Protein AF-A0A0L8HNY7-F1 (afdb_monomer)

Radius of gyration: 29.54 Å; Cα contacts (8 Å, |Δi|>4): 102; chains: 1; bounding box: 56×38×108 Å

Foldseek 3Di:
DPPPPVVVPVPPPPPDDDDDDDDDDDDDDDDDDDDDDDDDDDDDDDDDDDDDPPPPPDQPLDQVCLVVVNQWADDPPFQWIWGADNVSDIDIGGHDPQWGDDPVVSHTDGPVVVVVVVVVVVVVVPPDD

Organism: Octopus bimaculoides (NCBI:txid37653)

Solvent-accessible surface area (backbone atoms only — not comparable to full-atom values): 8960 Å² total; per-residue (Å²): 144,88,80,79,72,71,67,69,67,68,70,72,78,73,83,76,82,92,82,78,94,80,90,78,89,78,90,84,88,85,89,85,89,81,90,80,91,87,78,84,93,81,92,82,84,86,85,88,83,74,94,65,82,84,74,84,78,74,82,75,34,39,70,71,33,51,78,68,72,52,43,71,45,81,37,96,56,44,50,25,30,34,41,41,47,97,84,45,47,74,46,84,42,74,40,62,93,74,25,28,55,32,74,89,75,70,43,64,39,47,50,72,59,52,52,54,55,50,53,55,57,59,50,65,76,71,70,83,128

pLDDT: mean 70.87, std 22.72, range [35.22, 97.88]

InterPro domains:
  IPR036508 Chitin binding domain superfamily [SSF57625] (70-119)

Nearest PDB structures (foldseek):
  5vhs-assembly1_A  TM=4.148E-01  e=5.124E-01  Homo sapiens
  3bn8-assembly1_A-2  TM=5.418E-01  e=1.185E+00  Archaeoglobus fulgidus DSM 4304
  9c3c-assembly1_d  TM=2.121E-01  e=9.958E+00  Oryctolagus cuniculus

Mean predicted aligned error: 18.49 Å

Secondary structure (DSSP, 8-state):
--SSSTTTTSSSSS-S------------------------SSS--------S----------HHHHHTT--EEE-SSTTEEEEE-TTS-EEEEEPPTTEEEETTTTEEEEHHHHHHHHHHHHHHTS---

Sequence (129 aa):
MKWFIIACIFLLLLCRNQSTEGNVIETSMLPNQTLIEKYDNTQHTTEITTTTNKSIINNPCTKQNIDAGKFYFAHPNKTFFIQCTELGTYFVMPCAPGTVWSQTAYTCISDEKYDNTQHTKATTERTTT

Structure (mmCIF, N/CA/C/O backbone):
data_AF-A0A0L8HNY7-F1
#
_entry.id   AF-A0A0L8HNY7-F1
#
loop_
_atom_site.group_PDB
_atom_site.id
_atom_site.type_symbol
_atom_site.label_atom_id
_atom_site.label_alt_id
_atom_site.label_comp_id
_atom_site.label_asym_id
_atom_site.label_entity_id
_atom_site.label_seq_id
_atom_site.pdbx_PDB_ins_code
_atom_site.Cartn_x
_atom_site.Cartn_y
_atom_site.Cartn_z
_atom_site.occupancy
_atom_site.B_iso_or_equiv
_atom_site.auth_seq_id
_atom_site.auth_comp_id
_atom_site.auth_asym_id
_atom_site.auth_atom_id
_atom_site.pdbx_PDB_model_num
ATOM 1 N N . MET A 1 1 ? 37.220 4.846 72.483 1.00 55.28 1 MET A N 1
ATOM 2 C CA . MET A 1 1 ? 35.947 4.483 71.816 1.00 55.28 1 MET A CA 1
ATOM 3 C C . MET A 1 1 ? 35.563 5.567 70.809 1.00 55.28 1 MET A C 1
ATOM 5 O O . MET A 1 1 ? 34.759 6.435 71.117 1.00 55.28 1 MET A O 1
ATOM 9 N N . LYS A 1 2 ? 36.224 5.615 69.645 1.00 54.25 2 LYS A N 1
ATOM 10 C CA . LYS A 1 2 ? 35.931 6.627 68.607 1.00 54.25 2 LYS A CA 1
ATOM 11 C C . LYS A 1 2 ? 36.413 6.224 67.202 1.00 54.25 2 LYS A C 1
ATOM 13 O O . LYS A 1 2 ? 36.678 7.084 66.381 1.00 54.25 2 LYS A O 1
ATOM 18 N N . TRP A 1 3 ? 36.568 4.921 66.951 1.00 46.78 3 TRP A N 1
ATOM 19 C CA . TRP A 1 3 ? 37.270 4.398 65.767 1.00 46.78 3 TRP A CA 1
ATOM 20 C C . TRP A 1 3 ? 36.460 3.401 64.917 1.00 46.78 3 TRP A C 1
ATOM 22 O O . TRP A 1 3 ? 36.988 2.881 63.947 1.00 46.78 3 TRP A O 1
ATOM 32 N N . PHE A 1 4 ? 35.176 3.158 65.212 1.00 46.03 4 PHE A N 1
ATOM 33 C CA . PHE A 1 4 ? 34.404 2.098 64.536 1.00 46.03 4 PHE A CA 1
ATOM 34 C C . PHE A 1 4 ? 33.243 2.556 63.636 1.00 46.03 4 PHE A C 1
ATOM 36 O O . PHE A 1 4 ? 32.594 1.711 63.037 1.00 46.03 4 PHE A O 1
ATOM 43 N N . ILE A 1 5 ? 32.987 3.861 63.469 1.00 54.50 5 ILE A N 1
ATOM 44 C CA . ILE A 1 5 ? 31.858 4.337 62.631 1.00 54.50 5 ILE A CA 1
ATOM 45 C C . ILE A 1 5 ? 32.317 4.919 61.279 1.00 54.50 5 ILE A C 1
ATOM 47 O O . ILE A 1 5 ? 31.554 4.936 60.321 1.00 54.50 5 ILE A O 1
ATOM 51 N N . ILE A 1 6 ? 33.587 5.310 61.132 1.00 51.81 6 ILE A N 1
ATOM 52 C CA . ILE A 1 6 ? 34.085 5.925 59.883 1.00 51.81 6 ILE A CA 1
ATOM 53 C C . ILE A 1 6 ? 34.481 4.864 58.831 1.00 51.81 6 ILE A C 1
ATOM 55 O O . ILE A 1 6 ? 34.529 5.153 57.639 1.00 51.81 6 ILE A O 1
ATOM 59 N N . ALA A 1 7 ? 34.664 3.604 59.238 1.00 50.25 7 ALA A N 1
ATOM 60 C CA . ALA A 1 7 ? 35.093 2.523 58.348 1.00 50.25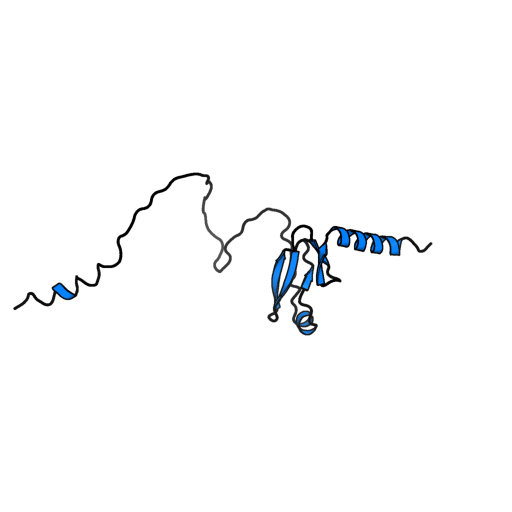 7 ALA A CA 1
ATOM 61 C C . ALA A 1 7 ? 33.967 1.900 57.489 1.00 50.25 7 ALA A C 1
ATOM 63 O O . ALA A 1 7 ? 34.270 1.218 56.517 1.00 50.25 7 ALA A O 1
ATOM 64 N N . CYS A 1 8 ? 32.682 2.138 57.794 1.00 51.69 8 CYS A N 1
ATOM 65 C CA . CYS A 1 8 ? 31.562 1.568 57.018 1.00 51.69 8 CYS A CA 1
ATOM 66 C C . CYS A 1 8 ? 30.998 2.493 55.927 1.00 51.69 8 CYS A C 1
ATOM 68 O O . CYS A 1 8 ? 30.325 2.009 55.024 1.00 51.69 8 CYS A O 1
ATOM 70 N N . ILE A 1 9 ? 31.277 3.801 55.961 1.00 54.25 9 ILE A N 1
ATOM 71 C CA . ILE A 1 9 ? 30.745 4.750 54.959 1.00 54.25 9 ILE A CA 1
ATOM 72 C C . ILE A 1 9 ? 31.718 4.946 53.784 1.00 54.25 9 ILE A C 1
ATOM 74 O O .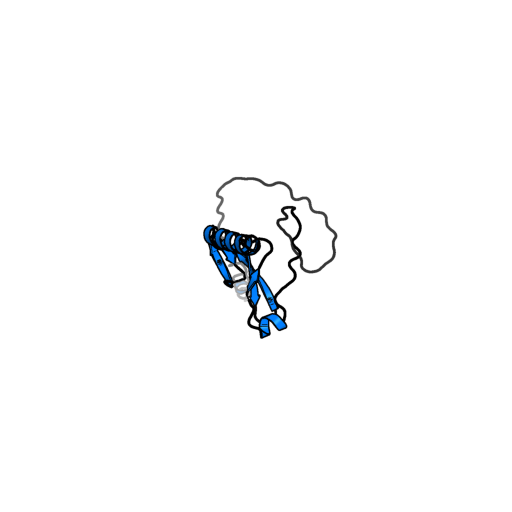 ILE A 1 9 ? 31.284 5.178 52.660 1.00 54.25 9 ILE A O 1
ATOM 78 N N . PHE A 1 10 ? 33.024 4.755 53.991 1.00 52.22 10 PHE A N 1
ATOM 79 C CA . PHE A 1 10 ? 34.018 4.868 52.913 1.00 52.22 10 PHE A CA 1
ATOM 80 C C . PHE A 1 10 ? 34.238 3.582 52.100 1.00 52.22 10 PHE A C 1
ATOM 82 O O . PHE A 1 10 ? 34.882 3.635 51.056 1.00 52.22 10 PHE A O 1
ATOM 89 N N . LEU A 1 11 ? 33.673 2.444 52.522 1.00 53.22 11 LEU A N 1
ATOM 90 C CA . LEU A 1 11 ? 33.877 1.150 51.856 1.00 53.22 11 LEU A CA 1
ATOM 91 C C . LEU A 1 11 ? 32.741 0.732 50.898 1.00 53.22 11 LEU A C 1
ATOM 93 O O . LEU A 1 11 ? 32.863 -0.291 50.234 1.00 53.22 11 LEU A O 1
ATOM 97 N N . LEU A 1 12 ? 31.664 1.519 50.768 1.00 53.06 12 LEU A N 1
ATOM 98 C CA . LEU A 1 12 ? 30.548 1.230 49.845 1.00 53.06 12 LEU A CA 1
ATOM 99 C C . LEU A 1 12 ? 30.432 2.187 48.644 1.00 53.06 12 LEU A C 1
ATOM 101 O O . LEU A 1 12 ? 29.594 1.955 47.779 1.00 53.06 12 LEU A O 1
ATOM 105 N N . LEU A 1 13 ? 31.273 3.223 48.538 1.00 56.59 13 LEU A N 1
ATOM 106 C CA . LEU A 1 13 ? 31.163 4.233 47.469 1.00 56.59 13 LEU A CA 1
ATOM 107 C C . LEU A 1 13 ? 32.299 4.250 46.436 1.00 56.59 13 LEU A C 1
ATOM 109 O O . LEU A 1 13 ? 32.223 5.032 45.496 1.00 56.59 13 LEU A O 1
ATOM 113 N N . LEU A 1 14 ? 33.306 3.373 46.535 1.00 54.84 14 LEU A N 1
ATOM 114 C CA . LEU A 1 14 ? 34.390 3.299 45.534 1.00 54.84 14 LEU A CA 1
ATOM 115 C C . LEU A 1 14 ? 34.536 1.933 44.840 1.00 54.84 14 LEU A C 1
ATOM 117 O O . LEU A 1 14 ? 35.361 1.789 43.944 1.00 54.84 14 LEU A O 1
ATOM 121 N N . CYS A 1 15 ? 33.698 0.943 45.162 1.00 54.47 15 CYS A N 1
ATOM 122 C CA . CYS A 1 15 ? 33.595 -0.292 44.377 1.00 54.47 15 CYS A CA 1
ATOM 123 C C . CYS A 1 15 ? 32.512 -0.162 43.299 1.00 54.47 15 CYS A C 1
ATOM 125 O O . CYS A 1 15 ? 31.448 -0.772 43.386 1.00 54.47 15 CYS A O 1
ATOM 127 N N . ARG A 1 16 ? 32.777 0.620 42.250 1.00 51.94 16 ARG A N 1
ATOM 128 C CA . ARG A 1 16 ? 32.088 0.420 40.970 1.00 51.94 16 ARG A CA 1
ATOM 129 C C . ARG A 1 16 ? 33.057 0.631 39.805 1.00 51.94 16 ARG A C 1
ATOM 131 O O . ARG A 1 16 ? 33.110 1.684 39.194 1.00 51.94 16 ARG A O 1
ATOM 138 N N . ASN A 1 17 ? 33.778 -0.456 39.537 1.00 49.56 17 ASN A N 1
ATOM 139 C CA . ASN A 1 17 ? 34.301 -0.882 38.240 1.00 49.56 17 ASN A CA 1
ATOM 140 C C . ASN A 1 17 ? 35.333 0.007 37.535 1.00 49.56 17 ASN A C 1
ATOM 142 O O . ASN A 1 17 ? 35.021 0.791 36.645 1.00 49.56 17 ASN A O 1
ATOM 146 N N . GLN A 1 18 ? 36.593 -0.293 37.847 1.00 47.78 18 GLN A N 1
ATOM 147 C CA . GLN A 1 18 ? 37.713 -0.243 36.915 1.00 47.78 18 GLN A CA 1
ATOM 148 C C . GLN A 1 18 ? 37.828 -1.607 36.204 1.00 47.78 18 GLN A C 1
ATOM 150 O O . GLN A 1 18 ? 38.100 -2.600 36.871 1.00 47.78 18 GLN A O 1
ATOM 155 N N . SER A 1 19 ? 37.656 -1.655 34.882 1.00 42.69 19 SER A N 1
ATOM 156 C CA . SER A 1 19 ? 38.260 -2.633 33.947 1.00 42.69 19 SER A CA 1
ATOM 157 C C . SER A 1 19 ? 37.633 -2.390 3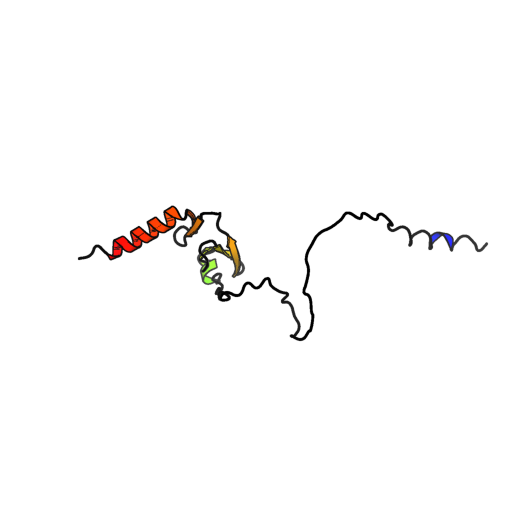2.572 1.00 42.69 19 SER A C 1
ATOM 159 O O . SER A 1 19 ? 36.414 -2.311 32.481 1.00 42.69 19 SER A O 1
ATOM 161 N N . THR A 1 20 ? 38.332 -2.269 31.457 1.00 44.12 20 THR A N 1
ATOM 162 C CA . THR A 1 20 ? 39.730 -2.540 31.121 1.00 44.12 20 THR A CA 1
ATOM 163 C C . THR A 1 20 ? 39.956 -1.873 29.774 1.00 44.12 20 THR A C 1
ATOM 165 O O . THR A 1 20 ? 39.062 -1.858 28.927 1.00 44.12 20 THR A O 1
ATOM 168 N N . GLU A 1 21 ? 41.149 -1.329 29.591 1.00 54.59 21 GLU A N 1
ATOM 169 C CA . GLU A 1 21 ? 41.622 -0.813 28.317 1.00 54.59 21 GLU A CA 1
ATOM 170 C C . GLU A 1 21 ? 41.704 -1.945 27.284 1.00 54.59 21 GLU A C 1
ATOM 172 O O . GLU A 1 21 ? 42.221 -3.026 27.563 1.00 54.59 21 GLU A O 1
ATOM 177 N N . GLY A 1 22 ? 41.191 -1.680 26.087 1.00 45.91 22 GLY A N 1
ATOM 178 C CA . GLY A 1 22 ? 41.340 -2.521 24.909 1.00 45.91 22 GLY A CA 1
ATOM 179 C C . GLY A 1 22 ? 41.504 -1.615 23.700 1.00 45.91 22 GLY A C 1
ATOM 180 O O . GLY A 1 22 ? 40.527 -1.097 23.170 1.00 45.91 22 GLY A O 1
ATOM 181 N N . ASN A 1 23 ? 42.756 -1.385 23.318 1.00 52.16 23 ASN A N 1
ATOM 182 C CA . ASN A 1 23 ? 43.155 -0.708 22.092 1.00 52.16 23 ASN A CA 1
ATOM 183 C C . ASN A 1 23 ? 43.302 -1.756 20.980 1.00 52.16 23 ASN A C 1
ATOM 185 O O . ASN A 1 23 ? 44.097 -2.682 21.135 1.00 52.16 23 ASN A O 1
ATOM 189 N N . VAL A 1 24 ? 42.575 -1.593 19.873 1.00 47.19 24 VAL A N 1
ATOM 190 C CA . VAL A 1 24 ? 42.865 -2.206 18.567 1.00 47.19 24 VAL A CA 1
ATOM 191 C C . VAL A 1 24 ? 42.446 -1.179 17.501 1.00 47.19 24 VAL A C 1
ATOM 193 O O . VAL A 1 24 ? 41.257 -0.934 17.326 1.00 47.19 24 VAL A O 1
ATOM 196 N N . ILE A 1 25 ? 43.458 -0.504 16.932 1.00 39.81 25 ILE A N 1
ATOM 197 C CA . ILE A 1 25 ? 43.704 -0.135 15.513 1.00 39.81 25 ILE A CA 1
ATOM 198 C C . ILE A 1 25 ? 42.511 -0.227 14.538 1.00 39.81 25 ILE A C 1
ATOM 200 O O . ILE A 1 25 ? 41.714 -1.147 14.605 1.00 39.81 25 ILE A O 1
ATOM 204 N N . GLU A 1 26 ? 42.347 0.543 13.471 1.00 44.97 26 GLU A N 1
ATOM 205 C CA . GLU A 1 26 ? 42.963 1.696 12.806 1.00 44.97 26 GLU A CA 1
ATOM 206 C C . GLU A 1 26 ? 42.088 1.860 11.533 1.00 44.97 26 GLU A C 1
ATOM 208 O O . GLU A 1 26 ? 41.448 0.900 11.103 1.00 44.97 26 GLU A O 1
ATOM 213 N N . THR A 1 27 ? 42.111 3.035 10.895 1.00 35.22 27 THR A N 1
ATOM 214 C CA . THR A 1 27 ? 41.566 3.358 9.551 1.00 35.22 27 THR A CA 1
ATOM 215 C C . THR A 1 27 ? 40.041 3.565 9.445 1.00 35.22 27 THR A C 1
ATOM 217 O O . THR A 1 27 ? 39.251 2.770 9.922 1.00 35.22 27 THR A O 1
ATOM 220 N N . SER A 1 28 ? 39.499 4.595 8.788 1.00 44.75 28 SER A N 1
ATOM 221 C CA . SER A 1 28 ? 40.051 5.805 8.164 1.00 44.75 28 SER A CA 1
ATOM 222 C C . SER A 1 28 ? 38.888 6.752 7.791 1.00 44.75 28 SER A C 1
ATOM 224 O O . SER A 1 28 ? 37.778 6.293 7.544 1.00 44.75 28 SER A O 1
ATOM 226 N N . MET A 1 29 ? 39.200 8.051 7.697 1.00 43.75 29 MET A N 1
ATOM 227 C CA . MET A 1 29 ? 38.457 9.149 7.040 1.00 43.75 29 MET A CA 1
ATOM 228 C C . MET A 1 29 ? 37.295 9.841 7.785 1.00 43.75 29 MET A C 1
ATOM 230 O O . MET A 1 29 ? 36.123 9.520 7.632 1.00 43.75 29 MET A O 1
ATOM 234 N N . LEU A 1 30 ? 37.647 10.946 8.450 1.00 53.69 30 LEU A N 1
ATOM 235 C CA . LEU A 1 30 ? 36.898 12.215 8.431 1.00 53.69 30 LEU A CA 1
ATOM 236 C C . LEU A 1 30 ? 37.830 13.262 7.772 1.00 53.69 30 LEU A C 1
ATOM 238 O O . LEU A 1 30 ? 39.047 13.119 7.926 1.00 53.69 30 LEU A O 1
ATOM 242 N N . PRO A 1 31 ? 37.341 14.262 7.005 1.00 43.94 31 PRO A N 1
ATOM 243 C CA . PRO A 1 31 ? 36.722 15.456 7.603 1.00 43.94 31 PRO A CA 1
ATOM 244 C C . PRO A 1 31 ? 35.506 15.958 6.787 1.00 43.94 31 PRO A C 1
ATOM 246 O O . PRO A 1 31 ? 35.443 15.826 5.574 1.00 43.94 31 PRO A O 1
ATOM 249 N N . ASN A 1 32 ? 34.483 16.565 7.375 1.00 37.75 32 ASN A N 1
ATOM 250 C CA . ASN A 1 32 ? 34.593 17.913 7.912 1.00 37.75 32 ASN A CA 1
ATOM 251 C C . ASN A 1 32 ? 33.343 18.235 8.745 1.00 37.75 32 ASN A C 1
ATOM 253 O O . ASN A 1 32 ? 32.250 18.388 8.206 1.00 37.75 32 ASN A O 1
ATOM 257 N N . GLN A 1 33 ? 33.537 18.367 10.054 1.00 50.09 33 GLN A N 1
ATOM 258 C CA . GLN A 1 33 ? 32.618 19.050 10.950 1.00 50.09 33 GLN A CA 1
ATOM 259 C C . GLN A 1 33 ? 33.134 20.486 11.102 1.00 50.09 33 GLN A C 1
ATOM 261 O O . GLN A 1 33 ? 34.215 20.697 11.650 1.00 50.09 33 GLN A O 1
ATOM 266 N N . THR A 1 34 ? 32.357 21.479 10.681 1.00 41.50 34 THR A N 1
ATOM 267 C CA . THR A 1 34 ? 32.463 22.833 11.238 1.00 41.50 34 THR A CA 1
ATOM 268 C C . THR A 1 34 ? 31.058 23.313 11.577 1.00 41.50 34 THR A C 1
ATOM 270 O O . THR A 1 34 ? 30.214 23.502 10.707 1.00 41.50 34 THR A O 1
ATOM 273 N N . LEU A 1 35 ? 30.798 23.411 12.879 1.00 56.09 35 LEU A N 1
ATOM 274 C CA . LEU A 1 35 ? 29.567 23.921 13.473 1.00 56.09 35 LEU A CA 1
ATOM 275 C C . LEU A 1 35 ? 29.531 25.448 13.365 1.00 56.09 35 LEU A C 1
ATOM 277 O O . LEU A 1 35 ? 30.541 26.075 13.663 1.00 56.09 35 LEU A O 1
ATOM 281 N N . ILE A 1 36 ? 28.371 26.013 13.025 1.00 48.81 36 ILE A N 1
ATOM 282 C CA . ILE A 1 36 ? 27.739 27.163 13.708 1.00 48.81 36 ILE A CA 1
ATOM 283 C C . ILE A 1 36 ? 26.297 27.264 13.178 1.00 48.81 36 ILE A C 1
ATOM 285 O O . ILE A 1 36 ? 26.073 27.517 12.001 1.00 48.81 36 ILE A O 1
ATOM 289 N N . GLU A 1 37 ? 25.301 26.769 13.913 1.00 64.75 37 GLU A N 1
ATOM 290 C CA . GLU A 1 37 ? 24.590 27.440 15.019 1.00 64.75 37 GLU A CA 1
ATOM 291 C C . GLU A 1 37 ? 23.756 28.654 14.582 1.00 64.75 37 GLU A C 1
ATOM 293 O O . GLU A 1 37 ? 24.267 29.766 14.467 1.00 64.75 37 GLU A O 1
ATOM 298 N N . LYS A 1 38 ? 22.448 28.407 14.395 1.00 53.38 38 LYS A N 1
ATOM 299 C CA . LYS A 1 38 ? 21.282 29.219 14.812 1.00 53.38 38 LYS A CA 1
ATOM 300 C C . LYS A 1 38 ? 20.092 28.900 13.905 1.00 53.38 38 LYS A C 1
ATOM 302 O O . LYS A 1 38 ? 19.831 29.613 12.942 1.00 53.38 38 LYS A O 1
ATOM 307 N N . TYR A 1 39 ? 19.332 27.863 14.230 1.00 51.91 39 TYR A N 1
ATOM 308 C CA . TYR A 1 39 ? 17.926 27.852 13.845 1.00 51.91 39 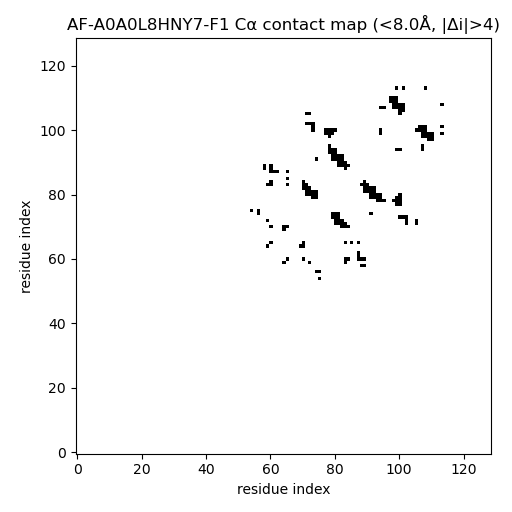TYR A CA 1
ATOM 309 C C . TYR A 1 39 ? 17.107 27.111 14.897 1.00 51.91 39 TYR A C 1
ATOM 311 O O . TYR A 1 39 ? 17.584 26.168 15.519 1.00 51.91 39 TYR A O 1
ATOM 319 N N . ASP A 1 40 ? 15.938 27.672 15.151 1.00 52.62 40 ASP A N 1
ATOM 320 C CA . ASP A 1 40 ? 15.174 27.645 16.390 1.00 52.62 40 ASP A CA 1
ATOM 321 C C . ASP A 1 40 ? 14.695 26.243 16.828 1.00 52.62 40 ASP A C 1
ATOM 323 O O . ASP A 1 40 ? 14.537 25.312 16.040 1.00 52.62 40 ASP A O 1
ATOM 327 N N . ASN A 1 41 ? 14.495 26.118 18.134 1.00 64.12 41 ASN A N 1
ATOM 328 C CA . ASN A 1 41 ? 14.214 24.929 18.928 1.00 64.12 41 ASN A CA 1
ATOM 329 C C . ASN A 1 41 ? 12.872 24.244 18.576 1.00 64.12 41 ASN A C 1
ATOM 331 O O . ASN A 1 41 ? 11.812 24.824 18.790 1.00 64.12 41 ASN A O 1
ATOM 335 N N . THR A 1 42 ? 12.898 22.975 18.146 1.00 40.84 42 THR A N 1
ATOM 336 C CA . THR A 1 42 ? 12.338 21.794 18.864 1.00 40.84 42 THR A CA 1
ATOM 337 C C . THR A 1 42 ? 12.059 20.645 17.871 1.00 40.84 42 THR A C 1
ATOM 339 O O . THR A 1 42 ? 11.053 20.637 17.169 1.00 40.84 42 THR A O 1
ATOM 342 N N . GLN A 1 43 ? 12.957 19.648 17.884 1.00 44.56 43 GLN A N 1
ATOM 343 C CA . GLN A 1 43 ? 12.853 18.282 17.327 1.00 44.56 43 GLN A CA 1
ATOM 344 C C . GLN A 1 43 ? 12.762 18.115 15.792 1.00 44.56 43 GLN A C 1
ATOM 346 O O . GLN A 1 43 ? 11.850 17.487 15.257 1.00 44.56 43 GLN A O 1
ATOM 351 N N . HIS A 1 44 ? 13.813 18.544 15.091 1.00 45.94 44 HIS A N 1
ATOM 352 C CA . HIS A 1 44 ? 14.314 17.827 13.916 1.00 45.94 44 HIS A CA 1
ATOM 353 C C . HIS A 1 44 ? 15.831 17.652 14.056 1.00 45.94 44 HIS A C 1
ATOM 355 O O . HIS A 1 44 ? 16.540 18.605 14.375 1.00 45.94 44 HIS A O 1
ATOM 361 N N . THR A 1 45 ? 16.346 16.443 13.834 1.00 35.72 45 THR A N 1
ATOM 362 C CA . THR A 1 45 ? 17.787 16.209 13.653 1.00 35.72 45 THR A CA 1
ATOM 363 C C . THR A 1 45 ? 18.001 15.225 12.496 1.00 35.72 45 THR A C 1
ATOM 365 O O . THR A 1 45 ? 17.921 14.015 12.677 1.00 35.72 45 THR A O 1
ATOM 368 N N . THR A 1 46 ? 18.139 15.817 11.300 1.00 45.75 46 THR A N 1
ATOM 369 C CA . THR A 1 46 ? 19.234 15.698 10.300 1.00 45.75 46 THR A CA 1
ATOM 370 C C . THR A 1 46 ? 19.655 14.280 9.868 1.00 45.75 46 THR A C 1
ATOM 372 O O . THR A 1 46 ? 20.274 13.560 10.641 1.00 45.75 46 THR A O 1
ATOM 375 N N . GLU A 1 47 ? 19.234 13.748 8.710 1.00 50.41 47 GLU A N 1
ATOM 376 C CA . GLU A 1 47 ? 19.598 14.035 7.293 1.00 50.41 47 GLU A CA 1
ATOM 377 C C . GLU A 1 47 ? 20.923 13.401 6.804 1.00 50.41 47 GLU A C 1
ATOM 379 O O . GLU A 1 47 ? 22.011 13.819 7.189 1.00 50.41 47 GLU A O 1
ATOM 384 N N . ILE A 1 48 ? 20.822 12.477 5.834 1.00 49.06 48 ILE A N 1
ATOM 385 C CA . ILE A 1 48 ? 21.796 12.366 4.736 1.00 49.06 48 ILE A CA 1
ATOM 386 C C . ILE A 1 48 ? 21.086 12.874 3.481 1.00 49.06 48 ILE A C 1
ATOM 388 O O . ILE A 1 48 ? 20.214 12.210 2.919 1.00 49.06 48 ILE A O 1
ATOM 392 N N . THR A 1 49 ? 21.455 14.079 3.070 1.00 44.28 49 THR A N 1
ATOM 393 C CA . THR A 1 49 ? 20.884 14.796 1.932 1.00 44.28 49 THR A CA 1
ATOM 394 C C . THR A 1 49 ? 21.697 14.467 0.690 1.00 44.28 49 THR A C 1
ATOM 396 O O . THR A 1 49 ? 22.785 14.996 0.480 1.00 44.28 49 THR A O 1
ATOM 399 N N . THR A 1 50 ? 21.166 13.587 -0.156 1.00 40.69 50 THR A N 1
ATOM 400 C CA . THR A 1 50 ? 21.516 13.560 -1.580 1.00 40.69 50 THR A CA 1
ATOM 401 C C . THR A 1 50 ? 20.534 14.487 -2.289 1.00 40.69 50 THR A C 1
ATOM 403 O O . THR A 1 50 ? 19.330 14.239 -2.315 1.00 40.69 50 THR A O 1
ATOM 406 N N . THR A 1 51 ? 21.027 15.603 -2.815 1.00 53.72 51 THR A N 1
ATOM 407 C CA . THR A 1 51 ? 20.233 16.606 -3.529 1.00 53.72 51 THR A CA 1
ATOM 408 C C . THR A 1 51 ? 19.588 16.003 -4.781 1.00 53.72 51 THR A C 1
ATOM 410 O O . THR A 1 51 ? 20.223 15.896 -5.824 1.00 53.72 51 THR A O 1
ATOM 413 N N . THR A 1 52 ? 18.314 15.615 -4.702 1.00 42.22 52 THR A N 1
ATOM 414 C CA . THR A 1 52 ? 17.387 15.459 -5.838 1.00 42.22 52 THR A CA 1
ATOM 415 C C . THR A 1 52 ? 15.966 15.600 -5.293 1.00 42.22 52 THR A C 1
ATOM 417 O O . THR A 1 52 ? 15.565 14.812 -4.448 1.00 42.22 52 THR A O 1
ATOM 420 N N . ASN A 1 53 ? 15.248 16.642 -5.733 1.00 55.94 53 ASN A N 1
ATOM 421 C CA . ASN A 1 53 ? 13.803 16.878 -5.577 1.00 55.94 53 ASN A CA 1
ATOM 422 C C . ASN A 1 53 ? 13.144 16.137 -4.392 1.00 55.94 53 ASN A C 1
ATOM 424 O O . ASN A 1 53 ? 12.657 15.019 -4.555 1.00 55.94 53 ASN A O 1
ATOM 428 N N . LYS A 1 54 ? 13.148 16.770 -3.207 1.00 49.00 54 LYS A N 1
ATOM 429 C CA . LYS A 1 54 ? 12.416 16.338 -2.006 1.00 49.00 54 LYS A CA 1
ATOM 430 C C . LYS A 1 54 ? 10.979 16.008 -2.406 1.00 49.00 54 LYS A C 1
ATOM 432 O O . LYS A 1 54 ? 10.148 16.903 -2.538 1.00 49.00 54 LYS A O 1
ATOM 437 N N . SER A 1 55 ? 10.723 14.727 -2.657 1.00 59.84 55 SER A N 1
ATOM 438 C CA . SER A 1 55 ? 9.435 14.241 -3.123 1.00 59.84 55 SER A CA 1
ATOM 439 C C . SER A 1 55 ? 8.404 14.626 -2.071 1.00 59.84 55 SER A C 1
ATOM 441 O O . SER A 1 55 ? 8.492 14.199 -0.919 1.00 59.84 55 SER A O 1
ATOM 443 N N . ILE A 1 56 ? 7.475 15.505 -2.441 1.00 76.62 56 ILE A N 1
ATOM 444 C CA . ILE A 1 56 ? 6.365 15.893 -1.577 1.00 76.62 56 ILE A CA 1
ATOM 445 C C . ILE A 1 56 ? 5.409 14.700 -1.558 1.00 76.62 56 ILE A C 1
ATOM 447 O O . ILE A 1 56 ? 4.480 14.607 -2.358 1.00 76.62 56 ILE A O 1
ATOM 451 N N . ILE A 1 57 ? 5.689 13.731 -0.690 1.00 80.75 57 ILE A N 1
ATOM 452 C CA . ILE A 1 57 ? 4.771 12.628 -0.428 1.00 80.75 57 ILE A CA 1
ATOM 453 C C . ILE A 1 57 ? 3.613 13.191 0.388 1.00 80.75 57 ILE A C 1
ATOM 455 O O . ILE A 1 57 ? 3.738 13.438 1.587 1.00 80.75 57 ILE A O 1
ATOM 459 N N . ASN A 1 58 ? 2.475 13.403 -0.269 1.00 90.44 58 ASN A N 1
ATOM 460 C CA . ASN A 1 58 ? 1.224 13.674 0.428 1.00 90.44 58 ASN A CA 1
ATOM 461 C C . ASN A 1 58 ? 0.791 12.393 1.143 1.00 90.44 58 ASN A C 1
ATOM 463 O O . ASN A 1 58 ? 0.679 11.352 0.498 1.00 90.44 58 ASN A O 1
ATOM 467 N N . ASN A 1 59 ? 0.549 12.465 2.455 1.00 92.12 59 ASN A N 1
ATOM 468 C CA . ASN A 1 59 ? 0.137 11.307 3.250 1.00 92.12 59 ASN A CA 1
ATOM 469 C C . ASN A 1 59 ? -1.194 10.730 2.715 1.00 92.12 59 ASN A C 1
ATOM 471 O O . ASN A 1 59 ? -2.227 11.393 2.846 1.00 92.12 59 ASN A O 1
ATOM 475 N N . PRO A 1 60 ? -1.209 9.509 2.143 1.00 95.19 60 PRO A N 1
ATOM 476 C CA . PRO A 1 60 ? -2.430 8.904 1.619 1.00 95.19 60 PRO A CA 1
ATOM 477 C C . PRO A 1 60 ? -3.285 8.239 2.712 1.00 95.19 60 PRO A C 1
ATOM 479 O O . PRO A 1 60 ? -4.409 7.819 2.434 1.00 95.19 60 PRO A O 1
ATOM 482 N N . CYS A 1 61 ? -2.794 8.150 3.949 1.00 96.62 61 CYS A N 1
ATOM 483 C CA . CYS A 1 61 ? -3.451 7.491 5.078 1.00 96.62 61 CYS A CA 1
ATOM 484 C C . CYS A 1 61 ? -4.514 8.390 5.716 1.00 96.62 61 CYS A C 1
ATOM 486 O O . CYS A 1 61 ? -4.449 8.759 6.888 1.00 96.62 61 CYS A O 1
ATOM 488 N N . THR A 1 62 ? -5.502 8.781 4.915 1.00 96.94 62 THR A N 1
ATOM 489 C CA . THR A 1 62 ? -6.667 9.528 5.386 1.00 96.94 62 THR A CA 1
ATOM 490 C C . THR A 1 62 ? -7.627 8.597 6.119 1.00 96.94 62 THR A C 1
ATOM 492 O O . THR A 1 62 ? -7.707 7.403 5.818 1.00 96.94 62 THR A O 1
ATOM 495 N N . LYS A 1 63 ? -8.432 9.152 7.032 1.00 96.81 63 LYS A N 1
ATOM 496 C CA . LYS A 1 63 ? -9.493 8.390 7.705 1.00 96.81 63 LYS A CA 1
ATOM 497 C C . LYS A 1 63 ? -10.419 7.694 6.697 1.00 96.81 63 LYS A C 1
ATOM 499 O O . LYS A 1 63 ? -10.729 6.527 6.865 1.00 96.81 63 LYS A O 1
ATOM 504 N N . GLN A 1 64 ? -10.780 8.380 5.609 1.00 97.69 64 GLN A N 1
ATOM 505 C CA . GLN A 1 64 ? -11.605 7.816 4.536 1.00 97.69 64 GLN A CA 1
ATOM 506 C C . GLN A 1 64 ? -10.986 6.555 3.919 1.00 97.69 64 GLN A C 1
ATOM 508 O O . GLN A 1 64 ? -11.694 5.593 3.637 1.00 97.69 64 GLN A O 1
ATOM 513 N N . ASN A 1 65 ? -9.673 6.558 3.686 1.00 97.12 65 ASN A N 1
ATOM 514 C CA . ASN A 1 65 ? -8.983 5.408 3.118 1.00 97.12 65 ASN A CA 1
ATOM 515 C C . ASN A 1 65 ? -8.878 4.252 4.117 1.00 97.12 65 ASN A C 1
ATOM 517 O O . ASN A 1 65 ? -9.103 3.109 3.727 1.00 97.12 65 ASN A O 1
ATOM 521 N N . ILE A 1 66 ? -8.604 4.551 5.387 1.00 97.50 66 ILE A N 1
ATOM 522 C CA . ILE A 1 66 ? -8.555 3.556 6.467 1.00 97.50 66 ILE A CA 1
ATOM 523 C C . ILE A 1 66 ? -9.927 2.904 6.660 1.00 97.50 66 ILE A C 1
ATOM 525 O O . ILE A 1 66 ? -10.024 1.680 6.643 1.00 97.50 66 ILE A O 1
ATOM 529 N N . ASP A 1 67 ? -10.995 3.703 6.737 1.00 97.50 67 ASP A N 1
ATOM 530 C CA . ASP A 1 67 ? -12.376 3.215 6.840 1.00 97.50 67 ASP A CA 1
ATOM 531 C C . ASP A 1 67 ? -12.764 2.348 5.621 1.00 97.50 67 ASP A C 1
ATOM 533 O O . ASP A 1 67 ? -13.565 1.423 5.734 1.00 97.50 67 ASP A O 1
ATOM 537 N N . ALA A 1 68 ? -12.177 2.622 4.449 1.00 97.19 68 ALA A N 1
ATOM 538 C CA . ALA A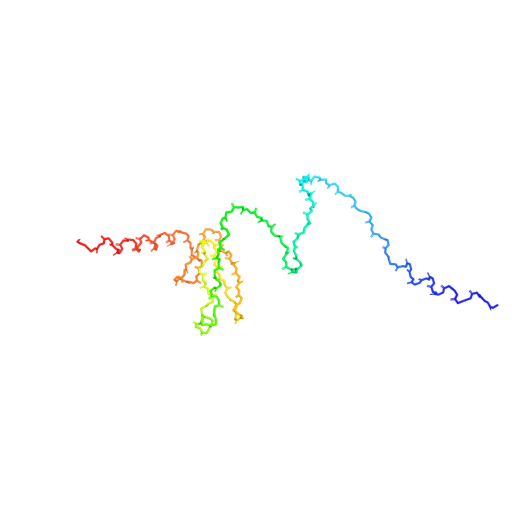 1 68 ? -12.356 1.841 3.225 1.00 97.19 68 ALA A CA 1
ATOM 539 C C . ALA A 1 68 ? -11.408 0.627 3.109 1.00 97.19 68 ALA A C 1
ATOM 541 O O . ALA A 1 68 ? -11.379 -0.016 2.057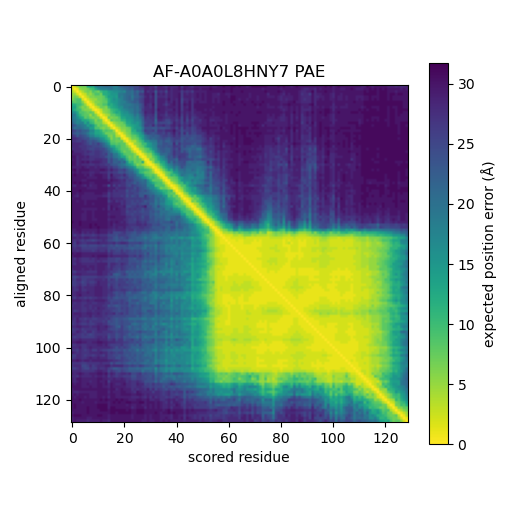 1.00 97.19 68 ALA A O 1
ATOM 542 N N . GLY A 1 69 ? -10.601 0.330 4.134 1.00 96.81 69 GLY A N 1
ATOM 543 C CA . GLY A 1 69 ? -9.654 -0.790 4.142 1.00 96.81 69 GLY A CA 1
ATOM 544 C C . GLY A 1 69 ? -8.443 -0.614 3.216 1.00 96.81 69 GLY A C 1
ATOM 545 O O . GLY A 1 69 ? -7.777 -1.590 2.866 1.00 96.81 69 GLY A O 1
ATOM 546 N N . LYS A 1 70 ? -8.146 0.614 2.779 1.00 97.56 70 LYS A N 1
ATOM 547 C CA . LYS A 1 70 ? -7.032 0.919 1.872 1.00 97.56 70 LYS A CA 1
ATOM 548 C C . LYS A 1 70 ? -5.791 1.293 2.671 1.00 97.56 70 LYS A C 1
ATOM 550 O O . LYS A 1 70 ? -5.634 2.441 3.077 1.00 97.56 70 LYS A O 1
ATOM 555 N N . PHE A 1 71 ? -4.891 0.329 2.836 1.00 97.69 71 PHE A N 1
ATOM 556 C CA . PHE A 1 71 ? -3.658 0.506 3.612 1.00 97.69 71 PHE A CA 1
ATOM 557 C C . PHE A 1 71 ? -2.380 0.595 2.777 1.00 97.69 71 PHE A C 1
ATOM 559 O O . PHE A 1 71 ? -1.327 0.884 3.331 1.00 97.69 71 PHE A O 1
ATOM 566 N N . TYR A 1 72 ? -2.447 0.367 1.465 1.00 97.88 72 TYR A N 1
ATOM 567 C CA . TYR A 1 72 ? -1.255 0.313 0.621 1.00 97.88 72 TYR A CA 1
ATOM 568 C C . TYR A 1 72 ? -1.374 1.214 -0.606 1.00 97.88 72 TYR A C 1
ATOM 570 O O . TYR A 1 72 ? -2.316 1.092 -1.401 1.00 97.88 72 TYR A O 1
ATOM 578 N N . PHE A 1 73 ? -0.392 2.096 -0.772 1.00 97.19 73 PHE A N 1
ATOM 579 C CA . PHE A 1 73 ? -0.387 3.140 -1.793 1.00 97.19 73 PHE A CA 1
ATOM 580 C C . PHE A 1 73 ? 0.944 3.210 -2.536 1.00 97.19 73 PHE A C 1
ATOM 582 O O . PHE A 1 73 ? 1.998 2.849 -2.015 1.00 97.19 73 PHE A O 1
ATOM 589 N N . ALA A 1 74 ? 0.893 3.713 -3.765 1.00 95.88 74 ALA A N 1
ATOM 590 C CA . ALA A 1 74 ? 2.067 3.901 -4.595 1.00 95.88 74 ALA A CA 1
ATOM 591 C C . ALA A 1 74 ? 2.955 5.029 -4.065 1.00 95.88 74 ALA A C 1
ATOM 593 O O . ALA A 1 74 ? 2.482 6.119 -3.742 1.00 95.88 74 ALA A O 1
ATOM 594 N N . HIS A 1 75 ? 4.257 4.766 -4.044 1.00 94.88 75 HIS A N 1
ATOM 595 C CA . HIS A 1 75 ? 5.284 5.776 -3.848 1.00 94.88 75 HIS A CA 1
ATOM 596 C C . HIS A 1 75 ? 5.785 6.275 -5.227 1.00 94.88 75 HIS A C 1
ATOM 598 O O . HIS A 1 75 ? 5.785 5.499 -6.186 1.00 94.88 75 HIS A O 1
ATOM 604 N N . PRO A 1 76 ? 6.231 7.541 -5.372 1.00 92.31 76 PRO A N 1
ATOM 605 C CA . PRO A 1 76 ? 6.790 8.064 -6.625 1.00 92.31 76 PRO A CA 1
ATOM 606 C C . PRO A 1 76 ? 7.975 7.252 -7.154 1.00 92.31 76 PRO A C 1
ATOM 608 O O . PRO A 1 76 ? 8.111 7.058 -8.360 1.00 92.31 76 PRO A O 1
ATOM 611 N N . ASN A 1 77 ? 8.809 6.734 -6.251 1.00 92.56 77 ASN A N 1
ATOM 612 C CA . A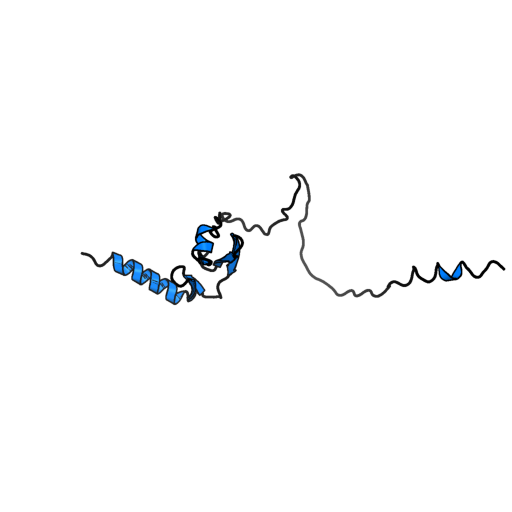SN A 1 77 ? 9.762 5.682 -6.585 1.00 92.56 77 ASN A CA 1
ATOM 613 C C . ASN A 1 77 ? 9.068 4.312 -6.535 1.00 92.56 77 ASN A C 1
ATOM 615 O O . ASN A 1 77 ? 8.639 3.887 -5.464 1.00 92.56 77 ASN A O 1
ATOM 619 N N . LYS A 1 78 ? 9.018 3.628 -7.684 1.00 93.56 78 LYS A N 1
ATOM 620 C CA . LYS A 1 78 ? 8.328 2.346 -7.897 1.00 93.56 78 LYS A CA 1
ATOM 621 C C . LYS A 1 78 ? 8.929 1.171 -7.128 1.00 93.56 78 LYS A C 1
ATOM 623 O O . LYS A 1 78 ? 8.234 0.181 -6.931 1.00 93.56 78 LYS A O 1
ATOM 628 N N . THR A 1 79 ? 10.184 1.260 -6.692 1.00 96.00 79 THR A N 1
ATOM 629 C CA . THR A 1 79 ? 10.813 0.230 -5.846 1.00 96.00 79 THR A CA 1
ATOM 630 C C . THR A 1 79 ? 10.409 0.361 -4.379 1.00 96.00 79 THR A C 1
ATOM 632 O O . THR A 1 79 ? 10.937 -0.349 -3.529 1.00 96.00 79 THR A O 1
ATOM 635 N N . PHE A 1 80 ? 9.509 1.293 -4.065 1.00 95.94 80 PHE A N 1
ATOM 636 C CA . PHE A 1 80 ? 8.950 1.499 -2.742 1.00 95.94 80 PHE A CA 1
ATOM 637 C C . PHE A 1 80 ? 7.427 1.559 -2.824 1.00 95.94 80 PHE A C 1
ATOM 639 O O . PHE A 1 80 ? 6.837 1.855 -3.866 1.00 95.94 80 PHE A O 1
ATOM 646 N N . PHE A 1 81 ? 6.788 1.330 -1.689 1.00 96.94 81 PHE A N 1
ATOM 647 C CA . PHE A 1 81 ? 5.366 1.550 -1.496 1.00 96.94 81 PHE A CA 1
ATOM 648 C C . PHE A 1 81 ? 5.119 2.192 -0.137 1.00 96.94 81 PHE A C 1
ATOM 650 O O . PHE A 1 81 ? 5.984 2.200 0.737 1.00 96.94 81 PHE A O 1
ATOM 657 N N . ILE A 1 82 ? 3.937 2.765 0.030 1.00 97.25 82 ILE A N 1
ATOM 658 C CA . ILE A 1 82 ? 3.508 3.386 1.276 1.00 97.25 82 ILE A CA 1
ATOM 659 C C . ILE A 1 82 ? 2.562 2.417 1.975 1.00 97.25 82 ILE A C 1
ATOM 661 O O . ILE A 1 82 ? 1.557 2.010 1.389 1.00 97.25 82 ILE A O 1
ATOM 665 N N . GLN A 1 83 ? 2.871 2.071 3.221 1.00 97.50 83 GLN A N 1
ATOM 666 C CA . GLN A 1 83 ? 2.001 1.294 4.098 1.00 97.50 83 GLN A CA 1
ATOM 667 C C . GLN A 1 83 ? 1.436 2.201 5.190 1.00 97.50 83 GLN A C 1
ATOM 669 O O . GLN A 1 83 ? 2.188 2.848 5.917 1.00 97.50 83 GLN A O 1
ATOM 674 N N . CYS A 1 84 ? 0.116 2.234 5.310 1.00 97.56 84 CYS A N 1
ATOM 675 C CA . CYS A 1 84 ? -0.592 2.966 6.348 1.00 97.56 84 CYS A CA 1
ATOM 676 C C . CYS A 1 84 ? -0.752 2.137 7.617 1.00 97.56 84 CYS A C 1
ATOM 678 O O . CYS A 1 84 ? -0.920 0.919 7.563 1.00 97.56 84 CYS A O 1
ATOM 680 N N . THR A 1 85 ? -0.795 2.825 8.751 1.00 95.69 85 THR A N 1
ATOM 681 C CA . THR A 1 85 ? -1.301 2.277 10.010 1.00 95.69 85 THR A CA 1
ATOM 682 C C . THR A 1 85 ? -2.777 2.622 10.182 1.00 95.69 85 THR A C 1
ATOM 684 O O . THR A 1 85 ? -3.303 3.535 9.542 1.00 95.69 85 THR A O 1
ATOM 687 N N . GLU A 1 86 ? -3.442 1.941 11.111 1.00 95.56 86 GLU A N 1
ATOM 688 C CA . GLU A 1 86 ? -4.819 2.259 11.517 1.00 95.56 86 GLU A CA 1
ATOM 689 C C . GLU A 1 86 ? -4.954 3.659 12.143 1.00 95.56 86 GLU A C 1
ATOM 691 O O . GLU A 1 86 ? -6.050 4.210 12.198 1.00 95.56 86 GLU A O 1
ATOM 696 N N . LEU A 1 87 ? -3.841 4.267 12.573 1.00 95.12 87 LEU A N 1
ATOM 697 C CA . LEU A 1 87 ? -3.808 5.592 13.198 1.00 95.12 87 LEU A CA 1
ATOM 698 C C . LEU A 1 87 ? -3.616 6.741 12.192 1.00 95.12 87 LEU A C 1
ATOM 700 O O . LEU A 1 87 ? -3.539 7.898 12.602 1.00 95.12 87 LEU A O 1
ATOM 704 N N . GLY A 1 88 ? -3.512 6.460 10.887 1.00 93.62 88 GLY A N 1
ATOM 705 C CA . GLY A 1 88 ? -3.291 7.498 9.866 1.00 93.62 88 GLY A CA 1
ATOM 706 C C . GLY A 1 88 ? -1.830 7.895 9.656 1.00 93.62 88 GLY A C 1
ATOM 707 O O . GLY A 1 88 ? -1.543 8.827 8.899 1.00 93.62 88 GLY A O 1
ATOM 708 N N . THR A 1 89 ? -0.892 7.192 10.293 1.00 94.88 89 THR A N 1
ATOM 709 C CA . THR A 1 89 ? 0.542 7.324 9.999 1.00 94.88 89 THR A CA 1
ATOM 710 C C . THR A 1 89 ? 0.945 6.403 8.851 1.00 94.88 89 THR A C 1
ATOM 712 O O . THR A 1 89 ? 0.202 5.485 8.496 1.00 94.88 89 THR A O 1
ATOM 715 N N . TYR A 1 90 ? 2.115 6.648 8.257 1.00 95.88 90 TYR A N 1
ATOM 716 C CA . TYR A 1 90 ? 2.603 5.874 7.121 1.00 95.88 90 TYR A CA 1
ATOM 717 C C . TYR A 1 90 ? 4.085 5.532 7.227 1.00 95.88 90 TYR A C 1
ATOM 719 O O . TYR A 1 90 ? 4.866 6.270 7.827 1.00 95.88 90 TYR A O 1
ATOM 727 N N . PHE A 1 91 ? 4.461 4.437 6.575 1.00 95.44 91 PHE A N 1
ATOM 728 C CA . PHE A 1 91 ? 5.838 4.006 6.382 1.00 95.44 91 PHE A CA 1
ATOM 729 C C . PHE A 1 91 ? 6.121 3.835 4.893 1.00 95.44 91 PHE A C 1
ATOM 731 O O . PHE A 1 91 ? 5.268 3.358 4.144 1.00 95.44 91 PHE A O 1
ATOM 738 N N . VAL A 1 92 ? 7.323 4.217 4.464 1.00 95.56 92 VAL A N 1
ATOM 739 C CA . VAL A 1 92 ? 7.817 3.923 3.116 1.00 95.56 92 VAL A CA 1
ATOM 740 C C . VAL A 1 92 ? 8.585 2.610 3.183 1.00 95.56 92 VAL A C 1
ATOM 742 O O . VAL A 1 92 ? 9.621 2.523 3.837 1.00 95.56 92 VAL A O 1
ATOM 745 N N . MET A 1 93 ? 8.056 1.588 2.522 1.00 96.31 93 MET A N 1
ATOM 746 C CA . MET A 1 93 ? 8.572 0.226 2.551 1.00 96.31 93 MET A CA 1
ATOM 747 C C . MET A 1 93 ? 9.245 -0.106 1.217 1.00 96.31 93 MET A C 1
ATOM 749 O O . MET A 1 93 ? 8.660 0.167 0.164 1.00 96.31 93 MET A O 1
ATOM 753 N N . PRO A 1 94 ? 10.457 -0.682 1.220 1.00 97.06 94 PRO A N 1
ATOM 754 C CA . PRO A 1 94 ? 11.094 -1.137 -0.006 1.00 97.06 94 PRO A CA 1
ATOM 755 C C . PRO A 1 94 ? 10.413 -2.403 -0.537 1.00 97.06 94 PRO A C 1
ATOM 757 O O . PRO A 1 94 ? 10.002 -3.282 0.222 1.00 97.06 94 PRO A O 1
ATOM 760 N N . CYS A 1 95 ? 10.341 -2.512 -1.857 1.00 97.75 95 CYS A N 1
ATOM 761 C CA . CYS A 1 95 ? 10.097 -3.770 -2.545 1.00 97.75 95 CYS A CA 1
ATOM 762 C C . CYS A 1 95 ? 11.361 -4.649 -2.519 1.00 97.75 95 CYS A C 1
ATOM 764 O O . CYS A 1 95 ? 12.478 -4.162 -2.323 1.00 97.75 95 CYS A O 1
ATOM 766 N N . ALA A 1 96 ? 11.193 -5.956 -2.736 1.00 97.06 96 ALA A N 1
ATOM 767 C CA . ALA A 1 96 ? 12.326 -6.859 -2.910 1.00 97.06 96 ALA A CA 1
ATOM 768 C C . ALA A 1 96 ? 13.128 -6.493 -4.181 1.00 97.06 96 ALA A C 1
ATOM 770 O O . ALA A 1 96 ? 12.550 -5.946 -5.127 1.00 97.06 96 ALA A O 1
ATOM 771 N N . PRO A 1 97 ? 14.435 -6.805 -4.253 1.00 95.75 97 PRO A N 1
ATOM 772 C CA . PRO A 1 97 ? 15.231 -6.553 -5.455 1.00 95.75 97 PRO A CA 1
ATOM 773 C C . PRO A 1 97 ? 14.609 -7.181 -6.714 1.00 95.75 97 PRO A C 1
ATOM 775 O O . PRO A 1 97 ? 14.165 -8.327 -6.678 1.00 95.75 97 PRO A O 1
ATOM 778 N N . GLY A 1 98 ? 14.577 -6.430 -7.821 1.00 94.88 98 GLY A N 1
ATOM 779 C CA . GLY A 1 98 ? 13.960 -6.863 -9.086 1.00 94.88 98 GLY A CA 1
ATOM 780 C C . GLY A 1 98 ? 12.426 -6.873 -9.081 1.00 94.88 98 GLY A C 1
ATOM 781 O O . GLY A 1 98 ? 11.811 -7.528 -9.929 1.00 94.88 98 GLY A O 1
ATOM 782 N N . THR A 1 99 ? 11.806 -6.201 -8.104 1.00 96.19 99 THR A N 1
ATOM 783 C CA . THR A 1 99 ? 10.353 -6.036 -8.031 1.00 96.19 99 THR A CA 1
ATOM 784 C C . THR A 1 99 ? 9.951 -4.573 -7.859 1.00 96.19 99 THR A C 1
ATOM 786 O O . THR A 1 99 ? 10.636 -3.784 -7.201 1.00 96.19 99 THR A O 1
ATOM 789 N N . VAL A 1 100 ? 8.782 -4.230 -8.397 1.00 96.44 100 VAL A N 1
ATOM 790 C CA . VAL A 1 100 ? 8.181 -2.894 -8.350 1.00 96.44 100 VAL A CA 1
ATOM 791 C C . VAL A 1 100 ? 6.744 -2.950 -7.857 1.00 96.44 100 VAL A C 1
ATOM 793 O O . VAL A 1 100 ? 6.010 -3.913 -8.092 1.00 96.44 100 VAL A O 1
ATOM 796 N N . TRP A 1 101 ? 6.312 -1.883 -7.191 1.00 96.81 101 TRP A N 1
ATOM 797 C CA . TRP A 1 101 ? 4.958 -1.757 -6.674 1.00 96.81 101 TRP A CA 1
ATOM 798 C C . TRP A 1 101 ? 3.906 -1.759 -7.792 1.00 96.81 101 TRP A C 1
ATOM 800 O O . TRP A 1 101 ? 3.956 -0.958 -8.731 1.00 96.81 101 TRP A O 1
ATOM 810 N N . SER A 1 102 ? 2.890 -2.611 -7.645 1.00 95.62 102 SER A N 1
ATOM 811 C CA . SER A 1 102 ? 1.678 -2.596 -8.460 1.00 95.62 102 SER A CA 1
ATOM 812 C C . SER A 1 102 ? 0.480 -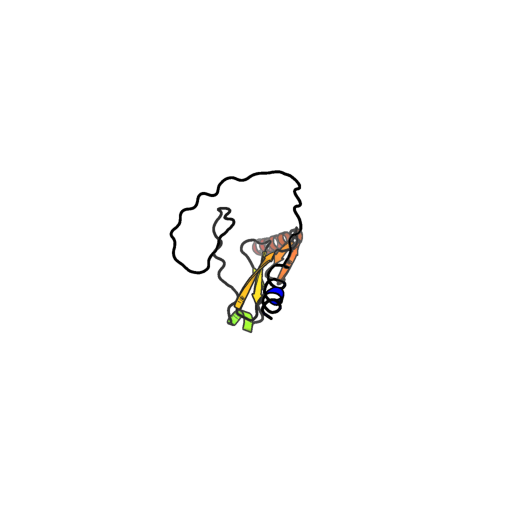2.189 -7.615 1.00 95.62 102 SER A C 1
ATOM 814 O O . SER A 1 102 ? -0.007 -2.959 -6.788 1.00 95.62 102 SER A O 1
ATOM 816 N N . GLN A 1 103 ? -0.058 -0.995 -7.878 1.00 94.56 103 GLN A N 1
ATOM 817 C CA . GLN A 1 103 ? -1.239 -0.497 -7.169 1.00 94.56 103 GLN A CA 1
ATOM 818 C C . GLN A 1 103 ? -2.481 -1.366 -7.406 1.00 94.56 103 GLN A C 1
ATOM 820 O O . GLN A 1 103 ? -3.336 -1.458 -6.534 1.00 94.56 103 GLN A O 1
ATOM 825 N N . THR A 1 104 ? -2.587 -2.002 -8.574 1.00 93.06 104 THR A N 1
ATOM 826 C CA . THR A 1 104 ? -3.717 -2.878 -8.915 1.00 93.06 104 THR A CA 1
ATOM 827 C C . THR A 1 104 ? -3.643 -4.211 -8.178 1.00 93.06 104 THR A C 1
ATOM 829 O O . THR A 1 104 ? -4.673 -4.738 -7.775 1.00 93.06 104 THR A O 1
ATOM 832 N N . ALA A 1 105 ? -2.436 -4.754 -7.996 1.00 93.88 105 ALA A N 1
ATOM 833 C CA . ALA A 1 105 ? -2.233 -6.007 -7.273 1.00 93.88 105 ALA A CA 1
ATOM 834 C C . ALA A 1 105 ? -2.038 -5.803 -5.760 1.00 93.88 105 ALA A C 1
ATOM 836 O O . ALA A 1 105 ? -1.999 -6.786 -5.027 1.00 93.88 105 ALA A O 1
ATOM 837 N N . TYR A 1 106 ? -1.888 -4.551 -5.310 1.00 95.38 106 TYR A N 1
ATOM 838 C CA . TYR A 1 106 ? -1.550 -4.183 -3.932 1.00 95.38 106 TYR A CA 1
ATOM 839 C C . TYR A 1 106 ? -0.324 -4.937 -3.392 1.00 95.38 106 TYR A C 1
ATOM 841 O O . TYR A 1 106 ? -0.264 -5.307 -2.222 1.00 95.38 106 TYR A O 1
ATOM 849 N N . THR A 1 107 ? 0.657 -5.180 -4.261 1.00 96.44 107 THR A N 1
ATOM 850 C CA . THR A 1 107 ? 1.896 -5.880 -3.916 1.00 96.44 107 THR A CA 1
ATOM 851 C C . THR A 1 107 ? 3.021 -5.511 -4.881 1.00 96.44 107 THR A C 1
ATOM 853 O O . THR A 1 107 ? 2.774 -4.976 -5.969 1.00 96.44 107 THR A O 1
ATOM 856 N N . CYS A 1 108 ? 4.259 -5.811 -4.496 1.00 97.06 108 CYS A N 1
ATOM 857 C CA . CYS A 1 108 ? 5.400 -5.743 -5.400 1.00 97.06 108 CYS A CA 1
ATOM 858 C C . CYS A 1 108 ? 5.362 -6.944 -6.358 1.00 97.06 108 CYS A C 1
ATOM 860 O O . CYS A 1 108 ? 5.180 -8.088 -5.941 1.00 97.06 108 CYS A O 1
ATOM 862 N N . ILE A 1 109 ? 5.513 -6.682 -7.651 1.00 95.69 109 ILE A N 1
ATOM 863 C CA . ILE A 1 109 ? 5.548 -7.693 -8.714 1.00 95.69 109 ILE A CA 1
ATOM 864 C C . ILE A 1 109 ? 6.895 -7.635 -9.428 1.00 95.69 109 ILE A C 1
ATOM 866 O O . ILE A 1 109 ? 7.560 -6.606 -9.375 1.00 95.69 109 ILE A O 1
ATOM 870 N N . SER A 1 110 ? 7.292 -8.713 -10.108 1.00 95.19 110 SER A N 1
ATOM 871 C CA . SER A 1 110 ? 8.522 -8.697 -10.905 1.00 95.19 110 SER A CA 1
ATOM 872 C C . SER A 1 110 ? 8.475 -7.611 -11.981 1.00 95.19 110 SER A C 1
ATOM 874 O O . SER A 1 110 ? 7.429 -7.373 -12.596 1.00 95.19 110 SER A O 1
ATOM 876 N N . ASP A 1 111 ? 9.619 -6.981 -12.229 1.00 89.25 111 ASP A N 1
ATOM 877 C CA . ASP A 1 111 ? 9.740 -5.890 -13.204 1.00 89.25 111 ASP A CA 1
ATOM 878 C C . ASP A 1 111 ? 9.355 -6.346 -14.622 1.00 89.25 111 ASP A C 1
ATOM 880 O O . ASP A 1 111 ? 8.686 -5.619 -15.357 1.00 89.25 111 ASP A O 1
ATOM 884 N N . GLU A 1 112 ? 9.655 -7.601 -14.965 1.00 87.12 112 GLU A N 1
ATOM 885 C CA . GLU A 1 112 ? 9.229 -8.239 -16.218 1.00 87.12 112 GLU A CA 1
ATOM 886 C C . GLU A 1 112 ? 7.700 -8.272 -16.357 1.00 87.12 112 GLU A C 1
ATOM 888 O O . GLU A 1 112 ? 7.138 -7.973 -17.412 1.00 87.12 112 GLU A O 1
ATOM 893 N N . LYS A 1 113 ? 6.985 -8.607 -15.275 1.00 84.38 113 LYS A N 1
ATOM 894 C CA . LYS A 1 113 ? 5.517 -8.612 -15.273 1.00 84.38 113 LYS A CA 1
ATOM 895 C C . LYS A 1 113 ? 4.967 -7.190 -15.342 1.00 84.38 113 LYS A C 1
ATOM 897 O O . LYS A 1 113 ? 3.927 -6.965 -15.968 1.00 84.38 113 LYS A O 1
ATOM 902 N N . TYR A 1 114 ? 5.640 -6.238 -14.702 1.00 82.56 114 TYR A N 1
ATOM 903 C CA . TYR A 1 114 ? 5.241 -4.838 -14.718 1.00 82.56 114 TYR A CA 1
ATOM 904 C C . TYR A 1 114 ? 5.251 -4.260 -16.140 1.00 82.56 114 TYR A C 1
ATOM 906 O O . TYR A 1 114 ? 4.247 -3.668 -16.540 1.00 82.56 114 TYR A O 1
ATOM 914 N N . ASP A 1 115 ? 6.310 -4.490 -16.923 1.00 80.06 115 ASP A N 1
ATOM 915 C CA . ASP A 1 115 ? 6.413 -4.002 -18.310 1.00 80.06 115 ASP A CA 1
ATOM 916 C C . ASP A 1 115 ? 5.336 -4.609 -19.219 1.00 80.06 115 ASP A C 1
ATOM 918 O O . ASP A 1 115 ? 4.583 -3.893 -19.878 1.00 80.06 115 ASP A O 1
ATOM 922 N N . ASN A 1 116 ? 5.129 -5.925 -19.137 1.00 74.44 116 ASN A N 1
ATOM 923 C CA . ASN A 1 116 ? 4.077 -6.611 -19.894 1.00 74.44 116 ASN A CA 1
ATOM 924 C C . ASN A 1 116 ? 2.670 -6.054 -19.594 1.00 74.44 116 ASN A C 1
ATOM 926 O O . ASN A 1 116 ? 1.824 -5.932 -20.486 1.00 74.44 116 ASN A O 1
ATOM 930 N N . THR A 1 117 ? 2.419 -5.652 -18.345 1.00 67.06 117 THR A N 1
ATOM 931 C CA . THR A 1 117 ? 1.143 -5.041 -17.942 1.00 67.06 117 THR A CA 1
ATOM 932 C C . THR A 1 117 ? 0.975 -3.632 -18.535 1.00 67.06 117 THR A C 1
ATOM 934 O O . THR A 1 117 ? -0.143 -3.233 -18.869 1.00 67.06 117 THR A O 1
ATOM 937 N N . GLN A 1 118 ? 2.069 -2.886 -18.725 1.00 61.44 118 GLN A N 1
ATOM 938 C CA . GLN A 1 118 ? 2.061 -1.571 -19.381 1.00 61.44 118 GLN A CA 1
ATOM 939 C C . GLN A 1 118 ? 1.976 -1.687 -20.909 1.00 61.44 118 GLN A C 1
ATOM 941 O O . GLN A 1 118 ? 1.254 -0.917 -21.543 1.00 61.44 118 GLN A O 1
ATOM 946 N N . HIS A 1 119 ? 2.630 -2.689 -21.499 1.00 57.59 119 HIS A N 1
ATOM 947 C CA . HIS A 1 119 ? 2.561 -2.969 -22.932 1.00 57.59 119 HIS A CA 1
ATOM 948 C C . HIS A 1 119 ? 1.142 -3.361 -23.362 1.00 57.59 119 HIS A C 1
ATOM 950 O O . HIS A 1 119 ? 0.637 -2.902 -24.387 1.00 57.59 119 HIS A O 1
ATOM 956 N N . THR A 1 120 ? 0.443 -4.134 -22.528 1.00 54.88 120 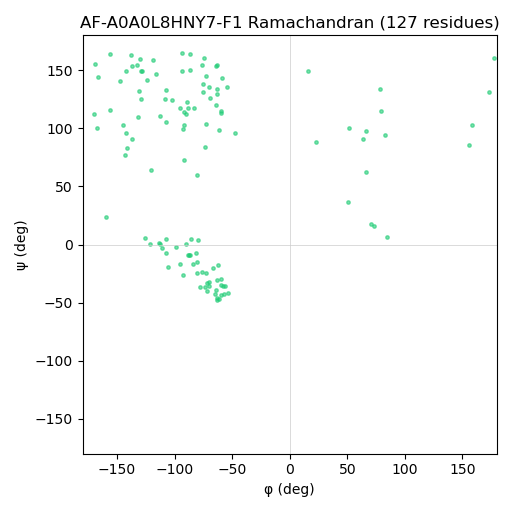THR A N 1
ATOM 957 C CA . THR A 1 120 ? -0.952 -4.524 -22.784 1.00 54.88 120 THR A CA 1
ATOM 958 C C . THR A 1 120 ? -1.919 -3.342 -22.603 1.00 54.88 120 THR A C 1
ATOM 960 O O . THR A 1 120 ? -2.883 -3.210 -23.363 1.00 54.88 120 THR A O 1
ATOM 963 N N . LYS A 1 121 ? -1.630 -2.414 -21.672 1.00 55.62 121 LYS A N 1
ATOM 964 C CA . LYS A 1 121 ? -2.369 -1.142 -21.551 1.00 55.62 121 LYS A CA 1
ATOM 965 C C . LYS A 1 121 ? -2.179 -0.239 -22.774 1.00 55.62 121 LYS A C 1
ATOM 967 O O . LYS A 1 121 ? -3.164 0.289 -23.275 1.00 55.62 121 LYS A O 1
ATOM 972 N N . ALA A 1 122 ? -0.959 -0.128 -23.301 1.00 55.12 122 ALA A N 1
ATOM 973 C CA . ALA A 1 122 ? -0.673 0.654 -24.508 1.00 55.12 122 ALA A CA 1
ATOM 974 C C . ALA A 1 122 ? -1.187 -0.005 -25.807 1.00 55.12 122 ALA A C 1
ATOM 976 O O . ALA A 1 122 ? -1.449 0.685 -26.791 1.00 55.12 122 ALA A O 1
ATOM 977 N N . THR A 1 123 ? -1.362 -1.329 -25.820 1.00 49.19 123 THR A N 1
ATOM 978 C CA . THR A 1 123 ? -1.882 -2.066 -26.989 1.00 49.19 123 THR A CA 1
ATOM 979 C C . THR A 1 123 ? -3.410 -1.991 -27.094 1.00 49.19 123 THR A C 1
ATOM 981 O O . THR A 1 123 ? -3.954 -2.040 -28.197 1.00 49.19 123 THR A O 1
ATOM 984 N N . THR A 1 124 ? -4.114 -1.772 -25.978 1.00 47.09 124 THR A N 1
ATOM 985 C CA . THR A 1 124 ? -5.582 -1.618 -25.980 1.00 47.09 124 THR A CA 1
ATOM 986 C C . THR A 1 124 ? -6.033 -0.242 -26.498 1.00 47.09 124 THR A C 1
ATOM 988 O O . THR A 1 124 ? -7.121 -0.132 -27.048 1.00 47.09 124 THR A O 1
ATOM 991 N N . GLU A 1 125 ? -5.188 0.793 -26.436 1.00 52.94 125 GLU A N 1
ATOM 992 C CA . GLU A 1 125 ? -5.506 2.118 -27.005 1.00 52.94 125 GLU A CA 1
ATOM 993 C C . GLU A 1 125 ? -5.133 2.276 -28.491 1.00 52.94 125 GLU A C 1
ATOM 995 O O . GLU A 1 125 ? -5.521 3.264 -29.110 1.00 52.94 125 GLU A O 1
ATOM 1000 N N . ARG A 1 126 ? -4.412 1.320 -29.102 1.00 56.66 126 ARG A N 1
ATOM 1001 C CA . ARG A 1 126 ? -3.976 1.423 -30.512 1.00 56.66 126 ARG A CA 1
ATOM 1002 C C . ARG A 1 126 ? -4.712 0.491 -31.487 1.00 56.66 126 ARG A C 1
ATOM 1004 O O . ARG A 1 126 ? -4.393 0.492 -32.669 1.00 56.66 126 ARG A O 1
ATOM 1011 N N . THR A 1 127 ? -5.728 -0.250 -31.042 1.00 49.38 127 THR A N 1
ATOM 1012 C CA . THR A 1 127 ? -6.566 -1.082 -31.932 1.00 49.38 127 THR A CA 1
ATOM 1013 C C . THR A 1 127 ? -8.028 -0.644 -31.855 1.00 49.38 127 THR A C 1
ATOM 1015 O O . THR A 1 127 ? -8.907 -1.356 -31.385 1.00 49.38 127 THR A O 1
ATOM 1018 N N . THR A 1 128 ? -8.298 0.588 -32.276 1.00 52.75 128 THR A N 1
ATOM 1019 C CA . THR A 1 128 ? -9.630 1.025 -32.713 1.00 52.75 128 THR A CA 1
ATOM 1020 C C . THR A 1 128 ? -9.424 1.987 -33.871 1.00 52.75 128 THR A C 1
ATOM 1022 O O . THR A 1 128 ? -9.445 3.196 -33.680 1.00 52.75 128 THR A O 1
ATOM 1025 N N . THR A 1 129 ? -9.130 1.459 -35.057 1.00 38.16 129 THR A N 1
ATOM 1026 C CA . THR A 1 129 ? -9.429 2.069 -36.365 1.00 38.16 129 THR A CA 1
ATOM 1027 C C . THR A 1 129 ? -9.364 0.970 -37.413 1.00 38.16 129 THR A C 1
ATOM 1029 O O . THR A 1 129 ? -8.377 0.201 -37.376 1.00 38.16 129 THR A O 1
#